Protein AF-A0A822D0K4-F1 (afdb_monomer_lite)

Structure (mmCIF, N/CA/C/O backbone):
data_AF-A0A822D0K4-F1
#
_entry.id   AF-A0A822D0K4-F1
#
loop_
_atom_site.group_PDB
_atom_site.id
_atom_site.type_symbol
_atom_site.label_atom_id
_atom_site.label_alt_id
_atom_site.label_comp_id
_atom_site.label_asym_id
_atom_site.label_entity_id
_atom_site.label_seq_id
_atom_site.pdbx_PDB_ins_code
_atom_site.Cartn_x
_atom_site.Cartn_y
_atom_site.Cartn_z
_atom_site.occupancy
_atom_site.B_iso_or_equiv
_atom_site.auth_seq_id
_atom_site.auth_comp_id
_atom_site.auth_asym_id
_atom_site.auth_atom_id
_atom_site.pdbx_PDB_model_num
ATOM 1 N N . MET A 1 1 ? -23.894 14.340 18.649 1.00 43.16 1 MET A N 1
ATOM 2 C CA . MET A 1 1 ? -22.772 15.308 18.629 1.00 43.16 1 MET A CA 1
ATOM 3 C C . MET A 1 1 ? -21.736 15.053 19.743 1.00 43.16 1 MET A C 1
ATOM 5 O O . MET A 1 1 ? -20.929 15.928 20.005 1.00 43.16 1 MET A O 1
ATOM 9 N N . TYR A 1 2 ? -21.704 13.862 20.372 1.00 31.52 2 TYR A N 1
ATOM 10 C CA . TYR A 1 2 ? -20.893 13.597 21.579 1.00 31.52 2 TYR A CA 1
ATOM 11 C C . TYR A 1 2 ? -19.621 12.749 21.364 1.00 31.52 2 TYR A C 1
ATOM 13 O O . TYR A 1 2 ? -18.895 12.513 22.319 1.00 31.52 2 TYR A O 1
ATOM 21 N N . ASN A 1 3 ? -19.286 12.341 20.133 1.00 34.38 3 ASN A N 1
ATOM 22 C CA . ASN A 1 3 ? -18.193 11.374 19.906 1.00 34.38 3 ASN A CA 1
ATOM 23 C C . ASN A 1 3 ? -16.852 11.994 19.466 1.00 34.38 3 ASN A C 1
ATOM 25 O O . ASN A 1 3 ? -15.923 11.262 19.150 1.00 34.38 3 ASN A O 1
ATOM 29 N N . LEU A 1 4 ? -16.728 13.327 19.424 1.00 47.47 4 LEU A N 1
ATOM 30 C CA . LEU A 1 4 ? -15.497 13.998 18.967 1.00 47.47 4 LEU A CA 1
ATOM 31 C C . LEU A 1 4 ? -14.530 14.375 20.102 1.00 47.47 4 LEU A C 1
ATOM 33 O O . LEU A 1 4 ? -13.390 14.741 19.831 1.00 47.47 4 LEU A O 1
ATOM 37 N N . ILE A 1 5 ? -14.951 14.274 21.368 1.00 45.16 5 ILE A N 1
ATOM 38 C CA . ILE A 1 5 ? -14.137 14.708 22.518 1.00 45.16 5 ILE A CA 1
ATOM 39 C C . ILE A 1 5 ? -13.160 13.601 22.974 1.00 45.16 5 ILE A C 1
ATOM 41 O O . ILE A 1 5 ? -12.112 13.893 23.543 1.00 45.16 5 ILE A O 1
ATOM 45 N N . THR A 1 6 ? -13.408 12.334 22.631 1.00 41.75 6 THR A N 1
ATOM 46 C CA . THR A 1 6 ? -12.610 11.185 23.107 1.00 41.75 6 THR A CA 1
ATOM 47 C C . THR A 1 6 ? -11.279 10.975 22.368 1.00 41.75 6 THR A C 1
ATOM 49 O O . THR A 1 6 ? -10.522 10.076 22.714 1.00 41.75 6 THR A O 1
ATOM 52 N N . ALA A 1 7 ? -10.937 11.802 21.374 1.00 51.31 7 ALA A N 1
ATOM 53 C CA . ALA A 1 7 ? -9.633 11.733 20.698 1.00 51.31 7 ALA A CA 1
ATOM 54 C C . ALA A 1 7 ? -8.507 12.465 21.458 1.00 51.31 7 ALA A C 1
ATOM 56 O O . ALA A 1 7 ? -7.366 12.473 20.999 1.00 51.31 7 ALA A O 1
ATOM 57 N N . LYS A 1 8 ? -8.814 13.107 22.597 1.00 41.47 8 LYS A N 1
ATOM 58 C CA . LYS A 1 8 ? -7.869 13.964 23.331 1.00 41.47 8 LYS A CA 1
ATOM 59 C C . LYS A 1 8 ? -7.253 13.322 24.583 1.00 41.47 8 LYS A C 1
ATOM 61 O O . LYS A 1 8 ? -6.356 13.919 25.166 1.00 41.47 8 LYS A O 1
ATOM 66 N N . GLU A 1 9 ? -7.662 12.108 24.958 1.00 42.50 9 GLU A N 1
ATOM 67 C CA . GLU A 1 9 ? -7.154 11.419 26.160 1.00 42.50 9 GLU A CA 1
ATOM 68 C C . GLU A 1 9 ? -6.296 10.170 25.887 1.00 42.50 9 GLU A C 1
ATOM 70 O O . GLU A 1 9 ? -5.668 9.654 26.808 1.00 42.50 9 GLU A O 1
ATOM 75 N N . SER A 1 10 ? -6.172 9.683 24.647 1.00 47.12 10 SER A N 1
ATOM 76 C CA . SER A 1 10 ? -5.461 8.422 24.374 1.00 47.12 10 SER A CA 1
ATOM 77 C C . SER A 1 10 ? -3.947 8.579 24.171 1.00 47.12 10 SER A C 1
ATOM 79 O O . SER A 1 10 ? -3.348 7.965 23.287 1.00 47.12 10 SER A O 1
ATOM 81 N N . GLN A 1 11 ? -3.286 9.282 25.095 1.00 46.06 11 GLN A N 1
ATOM 82 C CA . GLN A 1 11 ? -1.891 8.993 25.459 1.00 46.06 11 GLN A CA 1
ATOM 83 C C . GLN A 1 11 ? -1.840 7.667 26.257 1.00 46.06 11 GLN A C 1
ATOM 85 O O . GLN A 1 11 ? -1.307 7.592 27.356 1.00 46.06 11 GLN A O 1
ATOM 90 N N . GLN A 1 12 ? -2.468 6.624 25.715 1.00 46.44 12 GLN A N 1
ATOM 91 C CA . GLN A 1 12 ? -2.548 5.251 26.206 1.00 46.44 12 GLN A CA 1
ATOM 92 C C . GLN A 1 12 ? -2.594 4.371 24.946 1.00 46.44 12 GLN A C 1
ATOM 94 O O . GLN A 1 12 ? -3.659 4.110 24.401 1.00 46.44 12 GLN A O 1
ATOM 99 N N . ASN A 1 13 ? -1.424 3.998 24.421 1.00 56.00 13 ASN A N 1
ATOM 100 C CA . ASN A 1 13 ? -1.213 2.891 23.471 1.00 56.00 13 ASN A CA 1
ATOM 101 C C . ASN A 1 13 ? -2.140 2.774 22.235 1.00 56.00 13 ASN A C 1
ATOM 103 O O . ASN A 1 13 ? -2.340 1.677 21.717 1.00 56.00 13 ASN A O 1
ATOM 107 N N . GLY A 1 14 ? -2.666 3.878 21.703 1.00 57.59 14 GLY A N 1
ATOM 108 C CA . GLY A 1 14 ? -3.450 3.861 20.468 1.00 57.59 14 GLY A CA 1
ATOM 109 C C . GLY A 1 14 ? -3.722 5.269 19.962 1.00 57.59 14 GLY A C 1
ATOM 110 O O . GLY A 1 14 ? -4.638 5.941 20.433 1.00 57.59 14 GLY A O 1
ATOM 111 N N . SER A 1 15 ? -2.908 5.731 19.016 1.00 75.62 15 SER A N 1
ATOM 112 C CA . SER A 1 15 ? -3.106 7.033 18.377 1.00 75.62 15 SER A CA 1
ATOM 113 C C . SER A 1 15 ? -4.419 7.049 17.580 1.00 75.62 15 SER A C 1
ATOM 115 O O . SER A 1 15 ? -4.921 6.006 17.152 1.00 75.62 15 SER A O 1
ATOM 117 N N . SER A 1 16 ? -4.974 8.237 17.327 1.00 78.88 16 SER A N 1
ATOM 118 C CA . SER A 1 16 ? -6.139 8.415 16.442 1.00 78.88 16 SER A CA 1
ATOM 119 C C . SER A 1 16 ? -5.934 7.792 15.053 1.00 78.88 16 SER A C 1
ATOM 121 O O . SER A 1 16 ? -6.889 7.315 14.445 1.00 78.88 16 SER A O 1
ATOM 123 N N . VAL A 1 17 ? -4.682 7.723 14.588 1.00 80.56 17 VAL A N 1
ATOM 124 C CA . VAL A 1 17 ? -4.280 7.041 13.351 1.00 80.56 17 VAL A CA 1
ATOM 125 C C . VAL A 1 17 ? -4.594 5.548 13.412 1.00 80.56 17 VAL A C 1
ATOM 127 O O . VAL A 1 17 ? -5.178 5.018 12.472 1.00 80.56 17 VAL A O 1
ATOM 130 N N . ASN A 1 18 ? -4.296 4.879 14.526 1.00 83.50 18 ASN A N 1
ATOM 131 C CA . ASN A 1 18 ? -4.579 3.451 14.681 1.00 83.50 18 ASN A CA 1
ATOM 132 C C . ASN A 1 18 ? -6.090 3.185 14.632 1.00 83.50 18 ASN A C 1
ATOM 134 O O . ASN A 1 18 ? -6.540 2.265 13.955 1.00 83.50 18 ASN A O 1
ATOM 138 N N . ALA A 1 19 ? -6.892 4.025 15.295 1.00 84.69 19 ALA A N 1
ATOM 139 C CA . ALA A 1 19 ? -8.350 3.909 15.253 1.00 84.69 19 ALA A CA 1
ATOM 140 C C . ALA A 1 19 ? -8.907 4.097 13.826 1.00 84.69 19 ALA A C 1
ATOM 142 O O . ALA A 1 19 ? -9.814 3.372 13.400 1.00 84.69 19 ALA A O 1
ATOM 143 N N . MET A 1 20 ? -8.331 5.029 13.061 1.00 86.19 20 MET A N 1
ATOM 144 C CA . MET A 1 20 ? -8.694 5.240 11.660 1.00 86.19 20 MET A CA 1
ATOM 145 C C . MET A 1 20 ? -8.285 4.062 10.780 1.00 86.19 20 MET A C 1
ATOM 147 O O . MET A 1 20 ? -9.100 3.610 9.995 1.00 86.19 20 MET A O 1
ATOM 151 N N . GLN A 1 21 ? -7.089 3.500 10.936 1.00 87.94 21 GLN A N 1
ATOM 152 C CA . GLN A 1 21 ? -6.643 2.347 10.143 1.00 87.94 21 GLN A CA 1
ATOM 153 C C . GLN A 1 21 ? -7.495 1.086 10.373 1.00 87.94 21 GLN A C 1
ATOM 155 O O . GLN A 1 21 ? -7.638 0.248 9.479 1.00 87.94 21 GLN A O 1
ATOM 160 N N . MET A 1 22 ? -8.099 0.956 11.559 1.00 90.94 22 MET A N 1
ATOM 161 C CA . MET A 1 22 ? -9.030 -0.137 11.847 1.00 90.94 22 MET A CA 1
ATOM 162 C C . MET A 1 22 ? -10.356 0.007 11.090 1.00 90.94 22 MET A C 1
ATOM 164 O O . MET A 1 22 ? -10.884 -0.989 10.603 1.00 90.94 22 MET A O 1
ATOM 168 N N . SER A 1 23 ? -10.901 1.221 10.978 1.00 86.88 23 SER A N 1
ATOM 169 C CA . SER A 1 23 ? -12.278 1.457 10.500 1.00 86.88 23 SER A CA 1
ATOM 170 C C . SER A 1 23 ? -12.386 2.091 9.107 1.00 86.88 23 SER A C 1
ATOM 172 O O . SER A 1 23 ? -13.358 1.840 8.398 1.00 86.88 23 SER A O 1
ATOM 174 N N . CYS A 1 24 ? -11.381 2.856 8.694 1.00 89.81 24 CYS A N 1
ATOM 175 C CA . CYS A 1 24 ? -11.286 3.593 7.435 1.00 89.81 24 CYS A CA 1
ATOM 176 C C . CYS A 1 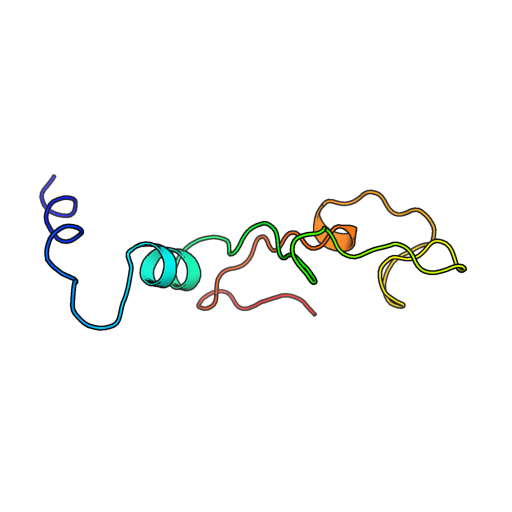24 ? -10.143 3.053 6.559 1.00 89.81 24 CYS A C 1
ATOM 178 O O . CYS A 1 24 ? -9.364 2.205 6.988 1.00 89.81 24 CYS A O 1
ATOM 180 N N . LEU A 1 25 ? -10.018 3.575 5.333 1.00 90.00 25 LEU A N 1
ATOM 181 C CA . LEU A 1 25 ? -8.932 3.203 4.422 1.00 90.00 25 LEU A CA 1
ATOM 182 C C . LEU A 1 25 ? -7.539 3.409 5.046 1.00 90.00 25 LEU A C 1
ATOM 184 O O . LEU A 1 25 ? -7.309 4.391 5.754 1.00 90.00 25 LEU A O 1
ATOM 188 N N . LEU A 1 26 ? -6.607 2.499 4.748 1.00 92.56 26 LEU A N 1
ATOM 189 C CA . LEU A 1 26 ? -5.210 2.578 5.197 1.00 92.56 26 LEU A CA 1
ATOM 190 C C . LEU A 1 26 ? -4.401 3.642 4.443 1.00 92.56 26 LEU A C 1
ATOM 192 O O . LEU A 1 26 ? -3.461 4.212 4.995 1.00 92.56 26 LEU A O 1
ATOM 196 N N . GLY A 1 27 ? -4.762 3.919 3.190 1.00 93.19 27 GLY A N 1
ATOM 197 C CA . GLY A 1 27 ? -4.143 4.958 2.375 1.00 93.19 27 GLY A CA 1
ATOM 198 C C . GLY A 1 27 ? -2.809 4.541 1.756 1.00 93.19 27 GLY A C 1
ATOM 199 O O . GLY A 1 27 ? -2.545 3.359 1.527 1.00 93.19 27 GLY A O 1
ATOM 200 N N . GLN A 1 28 ? -1.982 5.534 1.425 1.00 94.81 28 GLN A N 1
ATOM 201 C CA . GLN A 1 28 ? -0.693 5.333 0.761 1.00 94.81 28 GLN A CA 1
ATOM 202 C C . GLN A 1 28 ? 0.282 4.586 1.674 1.00 94.81 28 GLN A C 1
ATOM 204 O O . GLN A 1 28 ? 0.621 5.075 2.747 1.00 94.81 28 GLN A O 1
ATOM 209 N N . GLN A 1 29 ? 0.776 3.440 1.209 1.00 93.19 29 GLN A N 1
ATOM 210 C CA . GLN A 1 29 ? 1.875 2.723 1.847 1.00 93.19 29 GLN A CA 1
ATOM 211 C C . GLN A 1 29 ? 3.196 3.099 1.182 1.00 93.19 29 GLN A C 1
ATOM 213 O O . GLN A 1 29 ? 3.282 3.192 -0.047 1.00 93.19 29 GLN A O 1
ATOM 218 N N . GLU A 1 30 ? 4.220 3.320 1.997 1.00 92.44 30 GLU A N 1
ATOM 219 C CA . GLU A 1 30 ? 5.553 3.703 1.544 1.00 92.44 30 GLU A CA 1
ATOM 220 C C . GLU A 1 30 ? 6.582 2.641 1.933 1.00 92.44 30 GLU A C 1
ATOM 222 O O . GLU A 1 30 ? 6.517 2.042 3.005 1.00 92.44 30 GLU A O 1
ATOM 227 N N . LEU A 1 31 ? 7.552 2.429 1.049 1.00 88.75 31 LEU A N 1
ATOM 228 C CA . LEU A 1 31 ? 8.760 1.655 1.288 1.00 88.75 31 LEU A CA 1
ATOM 229 C C . LEU A 1 31 ? 9.904 2.653 1.439 1.00 88.75 31 LEU A C 1
ATOM 231 O O . LEU A 1 31 ? 10.183 3.414 0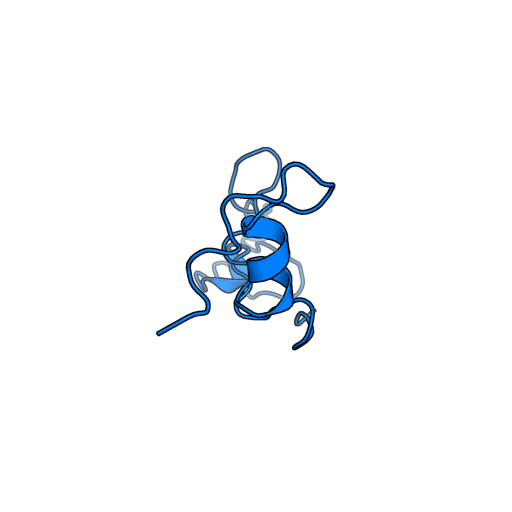.513 1.00 88.75 31 LEU A O 1
ATOM 235 N N . GLU A 1 32 ? 10.527 2.690 2.616 1.00 92.00 32 GLU A N 1
ATOM 236 C CA . GLU A 1 32 ? 11.639 3.611 2.911 1.00 92.00 32 GLU A CA 1
ATOM 237 C C . GLU A 1 32 ? 11.291 5.095 2.646 1.00 92.00 32 GLU A C 1
ATOM 239 O O . GLU A 1 32 ? 12.111 5.874 2.162 1.00 92.00 32 GLU A O 1
ATOM 244 N N . GLY A 1 33 ? 10.043 5.489 2.930 1.00 92.06 33 GLY A N 1
ATOM 245 C CA . GLY A 1 33 ? 9.556 6.859 2.717 1.00 92.06 33 GLY A CA 1
ATOM 246 C C . GLY A 1 33 ? 9.269 7.214 1.253 1.00 92.06 33 GLY A C 1
ATOM 247 O O . GLY A 1 33 ? 9.193 8.390 0.897 1.00 92.06 33 GLY A O 1
ATOM 248 N N . LYS A 1 34 ? 9.175 6.216 0.366 1.00 90.62 34 LYS A N 1
ATOM 249 C CA . LYS A 1 34 ? 8.839 6.397 -1.051 1.00 90.62 34 LYS A CA 1
ATOM 250 C C . LYS A 1 34 ? 7.718 5.462 -1.465 1.00 90.62 34 LYS A C 1
ATOM 252 O O . LYS A 1 34 ? 7.516 4.399 -0.886 1.00 90.62 34 LYS A O 1
ATOM 257 N N . ARG A 1 35 ? 7.010 5.819 -2.535 1.00 92.25 35 ARG A N 1
ATOM 258 C CA . ARG A 1 35 ? 6.080 4.881 -3.172 1.00 92.25 35 ARG A CA 1
ATOM 259 C C . ARG A 1 35 ? 6.836 3.646 -3.679 1.00 92.25 35 ARG A C 1
ATOM 261 O O . ARG A 1 35 ? 7.991 3.790 -4.088 1.00 92.25 35 ARG A O 1
ATOM 268 N N . PRO A 1 36 ? 6.196 2.464 -3.700 1.00 93.06 36 PRO A N 1
ATOM 269 C CA . PRO A 1 36 ? 6.785 1.264 -4.269 1.00 93.06 36 PRO A CA 1
ATOM 270 C C . PRO A 1 36 ? 7.366 1.530 -5.672 1.00 93.06 36 PRO A C 1
ATOM 272 O O . PRO A 1 36 ? 6.659 2.061 -6.536 1.00 93.06 36 PRO A O 1
ATOM 275 N N . PRO A 1 37 ? 8.655 1.228 -5.899 1.00 93.44 37 PRO A N 1
ATOM 276 C CA . PRO A 1 37 ? 9.313 1.527 -7.161 1.00 93.44 37 PRO A CA 1
ATOM 277 C C . PRO A 1 37 ? 8.912 0.524 -8.246 1.00 93.44 37 PRO A C 1
ATOM 279 O O . PRO A 1 37 ? 8.605 -0.633 -7.966 1.00 93.44 37 PRO A O 1
ATOM 282 N N . MET A 1 38 ? 8.989 0.944 -9.509 1.00 94.69 38 MET A N 1
ATOM 283 C CA . MET A 1 38 ? 8.939 0.000 -10.624 1.00 94.69 38 MET A CA 1
ATOM 284 C C . MET A 1 38 ? 10.260 -0.766 -10.729 1.00 94.69 38 MET A C 1
ATOM 286 O O . MET A 1 38 ? 11.339 -0.173 -10.709 1.00 94.69 38 MET A O 1
ATOM 290 N N . ILE A 1 39 ? 10.169 -2.083 -10.889 1.00 93.94 39 ILE A N 1
ATOM 291 C CA . ILE A 1 39 ? 11.312 -2.942 -11.211 1.00 93.94 39 ILE A CA 1
ATOM 292 C C . ILE A 1 39 ? 11.614 -2.893 -12.723 1.00 93.94 39 ILE A C 1
ATOM 294 O O . ILE A 1 39 ? 10.763 -2.445 -13.496 1.00 93.94 39 ILE A O 1
ATOM 298 N N . PRO A 1 40 ? 12.784 -3.379 -13.196 1.00 96.00 40 PRO A N 1
ATOM 299 C CA . PRO A 1 40 ? 13.173 -3.293 -14.612 1.00 96.00 40 PRO A CA 1
ATOM 300 C C . PRO A 1 40 ? 12.180 -3.892 -15.620 1.00 96.00 40 PRO A C 1
ATOM 302 O O . PRO A 1 40 ? 12.199 -3.526 -16.789 1.00 96.00 40 PRO A O 1
ATOM 305 N N . SER A 1 41 ? 11.275 -4.774 -15.186 1.00 94.06 41 SER A N 1
ATOM 306 C CA . SER A 1 41 ? 10.180 -5.296 -16.018 1.00 94.06 41 SER A CA 1
ATOM 307 C C . SER A 1 41 ? 9.022 -4.305 -16.234 1.00 94.06 41 SER A C 1
ATOM 309 O O . SER A 1 41 ? 8.005 -4.670 -16.826 1.00 94.06 41 SER A O 1
ATOM 311 N N . GLY A 1 42 ? 9.144 -3.075 -15.723 1.00 95.50 42 GLY A N 1
ATOM 312 C CA . GLY A 1 42 ? 8.131 -2.022 -15.788 1.00 95.50 42 GLY A CA 1
ATOM 313 C C . GLY A 1 42 ? 6.969 -2.215 -14.814 1.00 95.50 42 GLY A C 1
ATOM 314 O O . GLY A 1 42 ? 5.984 -1.495 -14.896 1.00 95.50 42 GLY A O 1
ATOM 315 N N . ARG A 1 43 ? 7.032 -3.198 -13.914 1.00 95.50 43 ARG A N 1
ATOM 316 C CA . ARG A 1 43 ? 5.957 -3.509 -12.957 1.00 95.50 43 ARG A CA 1
ATOM 317 C C . ARG A 1 43 ? 6.328 -3.012 -11.570 1.00 95.50 43 ARG A C 1
ATOM 319 O O . ARG A 1 43 ? 7.503 -3.014 -11.229 1.00 95.50 43 ARG A O 1
ATOM 326 N N . THR A 1 44 ? 5.346 -2.668 -10.746 1.00 94.25 44 THR A N 1
ATOM 327 C CA . THR A 1 44 ? 5.598 -2.405 -9.318 1.00 94.25 44 THR A CA 1
ATOM 328 C C . THR A 1 44 ? 5.610 -3.690 -8.489 1.00 94.25 44 THR A C 1
ATOM 330 O O . THR A 1 44 ? 6.439 -3.858 -7.605 1.00 94.25 44 THR A O 1
ATOM 333 N N . LEU A 1 45 ? 4.725 -4.639 -8.818 1.00 92.19 45 LEU A N 1
ATOM 334 C CA . LEU A 1 45 ? 4.710 -6.005 -8.282 1.00 92.19 45 LEU A CA 1
ATOM 335 C C . LEU A 1 45 ? 4.424 -7.005 -9.412 1.00 92.19 45 LEU A C 1
ATOM 337 O O . LEU A 1 45 ? 3.821 -6.622 -10.419 1.00 92.19 45 LEU A O 1
ATOM 341 N N . PRO A 1 46 ? 4.796 -8.292 -9.261 1.00 92.44 46 PRO A N 1
ATOM 342 C CA . PRO A 1 46 ? 4.570 -9.311 -10.289 1.00 92.44 46 PRO A CA 1
ATOM 343 C C . 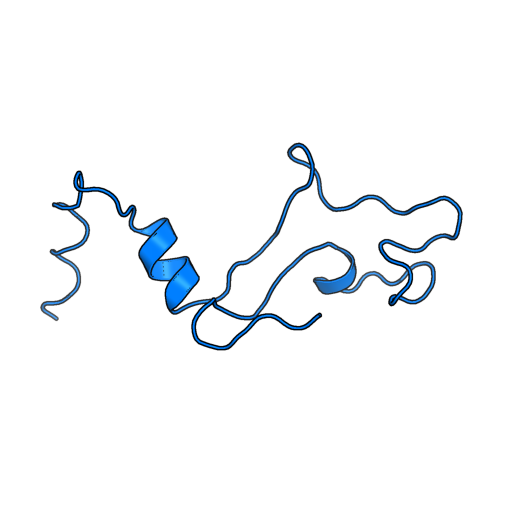PRO A 1 46 ? 3.106 -9.468 -10.731 1.00 92.44 46 PRO A C 1
ATOM 345 O O . PRO A 1 46 ? 2.864 -9.862 -11.872 1.00 92.44 46 PRO A O 1
ATOM 348 N N . SER A 1 47 ? 2.158 -9.1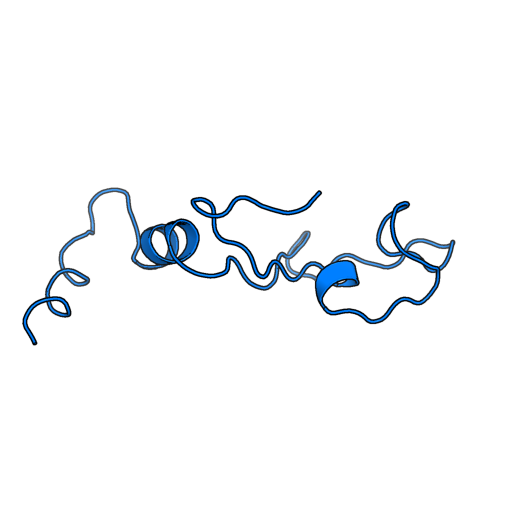45 -9.845 1.00 92.81 47 SER A N 1
ATOM 349 C CA . SER A 1 47 ? 0.709 -9.219 -10.060 1.00 92.81 47 SER A CA 1
ATOM 350 C C . SER A 1 47 ? 0.131 -8.083 -10.913 1.00 92.81 47 SER A C 1
ATOM 352 O O . SER A 1 47 ? -0.979 -8.227 -11.423 1.00 92.81 47 SER A O 1
ATOM 354 N N . PHE A 1 48 ? 0.860 -6.978 -11.095 1.00 95.12 48 PHE A N 1
ATOM 355 C CA . PHE A 1 48 ? 0.416 -5.847 -11.914 1.00 95.12 48 PHE A CA 1
ATOM 356 C C . PHE A 1 48 ? 0.904 -5.950 -13.356 1.00 95.12 48 PHE A C 1
ATOM 358 O O . PHE A 1 48 ? 1.906 -6.609 -13.665 1.00 95.12 48 PHE A O 1
ATOM 365 N N . ARG A 1 49 ? 0.208 -5.257 -14.260 1.00 96.06 49 ARG A N 1
ATOM 366 C CA . ARG A 1 49 ? 0.667 -5.122 -15.647 1.00 96.06 49 ARG A CA 1
ATOM 367 C C . ARG A 1 49 ? 1.889 -4.192 -15.709 1.00 96.06 49 ARG A C 1
ATOM 369 O O . ARG A 1 49 ? 2.020 -3.298 -14.871 1.00 96.06 49 ARG A O 1
ATOM 376 N N . PRO A 1 50 ? 2.794 -4.374 -16.690 1.00 96.50 50 PRO A N 1
ATOM 377 C CA . PRO A 1 50 ? 3.840 -3.390 -16.953 1.00 96.50 50 PRO A CA 1
ATOM 378 C C . PRO A 1 50 ? 3.235 -1.998 -17.170 1.00 96.50 50 PRO A C 1
ATOM 380 O O . PRO A 1 50 ? 2.263 -1.865 -17.913 1.00 96.50 50 PRO A O 1
ATOM 383 N N . TYR A 1 51 ? 3.820 -0.987 -16.530 1.00 94.62 51 TYR A N 1
ATOM 384 C CA . TYR A 1 51 ? 3.439 0.426 -16.603 1.00 94.62 51 TYR A CA 1
ATOM 385 C C . TYR A 1 51 ? 1.993 0.706 -16.177 1.00 94.62 51 TYR A C 1
ATOM 387 O O . TYR A 1 51 ? 1.346 1.631 -16.664 1.00 94.62 51 TYR A O 1
ATOM 395 N N . GLU A 1 52 ? 1.458 -0.101 -15.263 1.00 95.25 52 GLU A N 1
ATOM 396 C CA . GLU A 1 52 ? 0.164 0.173 -14.657 1.00 95.25 52 GLU A CA 1
ATOM 397 C C . GLU A 1 52 ? 0.276 1.357 -13.683 1.00 95.25 52 GLU A C 1
ATOM 399 O O . GLU A 1 52 ? 0.991 1.273 -12.687 1.00 95.25 52 GLU A O 1
ATOM 404 N N . TYR A 1 53 ? -0.454 2.445 -13.944 1.00 91.12 53 TYR A N 1
ATOM 405 C CA . TYR A 1 53 ? -0.459 3.670 -13.123 1.00 91.12 53 TYR A CA 1
ATOM 406 C C . TYR A 1 53 ? -1.654 3.759 -12.159 1.00 91.12 53 TYR A C 1
ATOM 408 O O . TYR A 1 53 ? -2.091 4.852 -11.792 1.00 91.12 53 TYR A O 1
ATOM 416 N N . SER A 1 54 ? -2.232 2.621 -11.772 1.00 94.56 54 SER A N 1
ATOM 417 C CA . SER A 1 54 ? -3.318 2.604 -10.794 1.00 94.56 54 SER A CA 1
ATOM 418 C C . SER A 1 54 ? -2.803 3.029 -9.411 1.00 94.56 54 SER A C 1
ATOM 420 O O . SER A 1 54 ? -1.645 2.818 -9.059 1.00 94.56 54 SER A O 1
ATOM 422 N N . LEU A 1 55 ? -3.666 3.615 -8.574 1.00 93.25 55 LEU A N 1
ATOM 423 C CA . LEU A 1 55 ? -3.276 3.955 -7.196 1.00 93.25 55 LEU A CA 1
ATOM 424 C C . LEU A 1 55 ? -2.778 2.712 -6.438 1.00 93.25 55 LEU A C 1
ATOM 426 O O . LEU A 1 55 ? -1.838 2.791 -5.649 1.00 93.25 55 LEU A O 1
ATOM 430 N N . ARG A 1 56 ? -3.370 1.550 -6.736 1.00 93.88 56 ARG A N 1
ATOM 431 C CA . ARG A 1 56 ? -3.024 0.265 -6.132 1.00 93.88 56 ARG A CA 1
ATOM 432 C C . ARG A 1 56 ? -1.644 -0.233 -6.553 1.00 93.88 56 ARG A C 1
ATOM 434 O O . ARG A 1 56 ? -0.890 -0.686 -5.694 1.00 93.88 56 ARG A O 1
ATOM 441 N N . SER A 1 57 ? -1.288 -0.115 -7.835 1.00 93.69 57 SER A N 1
ATOM 442 C CA . SER A 1 57 ? 0.071 -0.433 -8.286 1.00 93.69 57 SER A CA 1
ATOM 443 C C . SER A 1 57 ? 1.103 0.496 -7.649 1.00 93.69 57 SER A C 1
ATOM 445 O O . SER A 1 57 ? 2.240 0.088 -7.452 1.00 93.69 57 SER A O 1
ATOM 447 N N . GLY A 1 58 ? 0.702 1.709 -7.261 1.00 93.88 58 GLY A N 1
ATOM 448 C CA . GLY A 1 58 ? 1.504 2.658 -6.492 1.00 93.88 58 GLY A CA 1
ATOM 449 C C . GLY A 1 58 ? 1.461 2.490 -4.968 1.00 93.88 58 GLY A C 1
ATOM 450 O O . GLY A 1 58 ? 1.955 3.376 -4.276 1.00 93.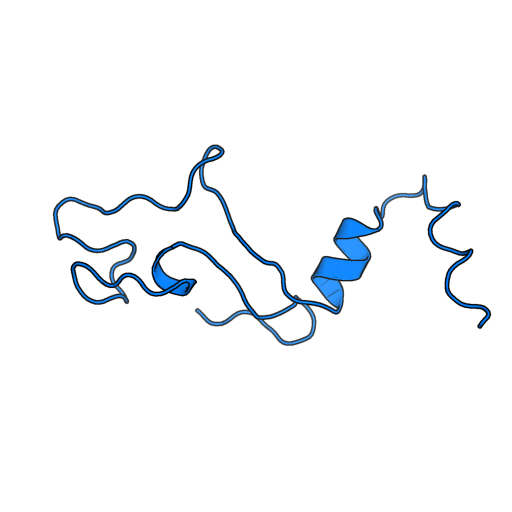88 58 GLY A O 1
ATOM 451 N N . GLY A 1 59 ? 0.880 1.414 -4.423 1.00 94.38 59 GLY A N 1
ATOM 452 C CA . GLY A 1 59 ? 0.869 1.131 -2.980 1.00 94.38 59 GLY A CA 1
ATOM 453 C C . GLY A 1 59 ? -0.263 1.780 -2.174 1.00 94.38 59 GLY A C 1
ATOM 454 O O . GLY A 1 59 ? -0.202 1.787 -0.947 1.00 94.38 59 GLY A O 1
ATOM 455 N N . PHE A 1 60 ? -1.293 2.336 -2.815 1.00 94.94 60 PHE A N 1
ATOM 456 C CA . PHE A 1 60 ? -2.482 2.820 -2.108 1.00 94.94 60 PHE A CA 1
ATOM 457 C C . PHE A 1 60 ? -3.414 1.664 -1.731 1.00 94.94 60 PHE A C 1
ATOM 459 O O . PHE A 1 60 ? -3.762 0.838 -2.580 1.00 94.94 60 PHE A O 1
ATOM 466 N N . VAL A 1 61 ? -3.862 1.648 -0.476 1.00 94.69 61 VAL A N 1
ATOM 467 C CA . VAL A 1 61 ? -4.801 0.654 0.053 1.00 94.69 61 VAL A CA 1
ATOM 468 C C . VAL A 1 61 ? -6.113 1.337 0.438 1.00 94.69 61 VAL A C 1
ATOM 470 O O . VAL A 1 61 ? -6.161 2.175 1.337 1.00 94.69 61 VAL A O 1
ATOM 473 N N . ASP A 1 62 ? -7.185 0.968 -0.257 1.00 93.12 62 ASP A N 1
ATOM 474 C CA . ASP A 1 62 ? -8.545 1.484 -0.068 1.00 93.12 62 ASP A CA 1
ATOM 475 C C . ASP A 1 62 ? -9.342 0.744 1.025 1.00 93.12 62 ASP A C 1
ATOM 477 O O . ASP A 1 62 ? -10.382 1.231 1.463 1.00 93.12 62 ASP A O 1
ATOM 481 N N . GLY A 1 63 ? -8.847 -0.408 1.484 1.00 91.56 63 GLY A N 1
ATOM 482 C CA . GLY A 1 63 ? -9.406 -1.176 2.599 1.00 91.56 63 GLY A CA 1
ATOM 483 C C . GLY A 1 63 ? -8.893 -0.734 3.971 1.00 91.56 63 GLY A C 1
ATOM 484 O O . GLY A 1 63 ? -7.882 -0.039 4.076 1.00 91.56 63 GLY A O 1
ATOM 485 N N . SER A 1 64 ? -9.589 -1.177 5.015 1.00 92.81 64 SER A N 1
ATOM 486 C CA . SER A 1 64 ? -9.209 -1.074 6.426 1.00 92.81 64 SER A CA 1
ATOM 487 C C . SER A 1 64 ? -8.796 -2.439 6.984 1.00 92.81 64 SER A C 1
ATOM 489 O O . SER A 1 64 ? -9.020 -3.476 6.350 1.00 92.81 64 SER A O 1
ATOM 491 N N . PHE A 1 65 ? -8.249 -2.480 8.203 1.00 89.75 65 PHE A N 1
ATOM 492 C CA . PHE A 1 65 ? -8.005 -3.769 8.864 1.00 89.75 65 PHE A CA 1
ATOM 493 C C . PHE A 1 65 ? -9.297 -4.550 9.140 1.00 89.75 65 PHE A C 1
ATOM 495 O O . PHE A 1 65 ? -9.276 -5.778 9.092 1.00 89.75 65 PHE A O 1
ATOM 502 N N . LEU A 1 66 ? -10.425 -3.868 9.370 1.00 90.12 66 LEU A N 1
ATOM 503 C CA . LEU A 1 66 ? -11.714 -4.527 9.589 1.00 90.12 66 LEU A CA 1
ATOM 504 C C . LEU A 1 66 ? -12.328 -5.073 8.291 1.00 90.12 66 LEU A C 1
ATOM 506 O O . LEU A 1 66 ? -12.914 -6.152 8.303 1.00 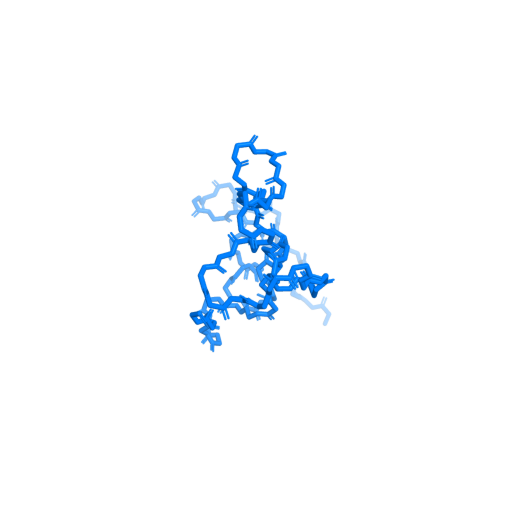90.12 66 LEU A O 1
ATOM 510 N N . SER A 1 67 ? -12.203 -4.350 7.172 1.00 90.69 67 SER A N 1
ATOM 511 C CA . SER A 1 67 ? -12.731 -4.802 5.873 1.00 90.69 67 SER A CA 1
ATOM 512 C C . SER A 1 67 ? -11.842 -5.842 5.187 1.00 90.69 67 SER A C 1
ATOM 514 O O . SER A 1 67 ? -12.255 -6.447 4.198 1.00 90.69 67 SER A O 1
ATOM 516 N N . GLY A 1 68 ? -10.611 -6.006 5.672 1.00 88.19 68 GLY A N 1
ATOM 517 C CA . GLY A 1 68 ? -9.570 -6.786 5.021 1.00 88.19 68 GLY A CA 1
ATOM 518 C C . GLY A 1 68 ? -8.846 -6.008 3.918 1.00 88.19 68 GLY A C 1
ATOM 519 O O . GLY A 1 68 ? -9.360 -5.042 3.347 1.00 88.19 68 GLY A O 1
ATOM 520 N N . ILE A 1 69 ? -7.628 -6.464 3.618 1.00 90.50 69 ILE A N 1
ATOM 521 C CA . ILE A 1 69 ? -6.742 -5.891 2.600 1.00 90.50 69 ILE A CA 1
ATOM 522 C C . ILE A 1 69 ? -6.684 -6.850 1.416 1.00 90.50 69 ILE A C 1
ATOM 524 O O . ILE A 1 69 ? -6.504 -8.057 1.583 1.00 90.50 69 ILE A O 1
ATOM 528 N N . ARG A 1 70 ? -6.830 -6.310 0.205 1.00 87.88 70 ARG A N 1
ATOM 529 C CA . ARG A 1 70 ? -6.714 -7.102 -1.022 1.00 87.88 70 ARG A CA 1
ATOM 530 C C . ARG A 1 70 ? -5.244 -7.484 -1.260 1.00 87.88 70 ARG A C 1
ATOM 532 O O . ARG A 1 70 ? -4.423 -6.563 -1.231 1.00 87.88 70 ARG A O 1
ATOM 539 N N . PRO A 1 71 ? -4.931 -8.761 -1.548 1.00 82.12 71 PRO A N 1
ATOM 540 C CA . PRO A 1 71 ? -3.584 -9.211 -1.910 1.00 82.12 71 PRO A CA 1
ATOM 541 C C . PRO A 1 71 ? -3.147 -8.700 -3.287 1.00 82.12 71 PRO A C 1
ATOM 543 O O . PRO A 1 71 ? -3.995 -8.604 -4.206 1.00 82.12 71 PRO A O 1
#

pLDDT: mean 82.19, std 19.02, range [31.52, 96.5]

Sequence (71 aa):
MYNLITAKESQQNGSSVNAMQMSCLLGQQELEGKRPPMIPSGRTLPSFRPYEYSLRSGGFVDGSFLSGIRP

Radius of gyration: 16.3 Å; chains: 1; bounding box: 36×25×43 Å

Foldseek 3Di:
DPPPPVQPPPPDPAHPLNVCLAPFFNFADDDVNAFQDQDPQQFSDPPDDRVDPDVVSRRTFGDHNNRDTDD

Secondary structure (DSSP, 8-state):
--SSGGGGS-TTT--HHHHHHHHS--EE--BTTBPPPPPTTS-SSTTSPTT---TTTTTEE---TTT----